Protein AF-Q4CUF3-F1 (afdb_monomer_lite)

Sequence (138 aa):
MILGVGDGTFAILFVTVIGIIVTLIGSYVQPRLALPIGLVCFLLPFLLYACILSAPHGRLLPPLPDTPYNRERRLPPDAVVVDHLLPVRIGVMILLFLAFFAAVGYHVLLVIWEPPYKAPRVRCLREQLKELHPTWYR

Secondary structure (DSSP, 8-state):
----HHHHHHHHHHHHHHH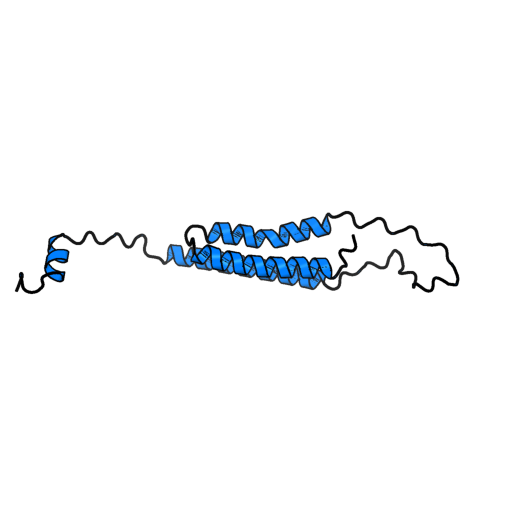HHHHHHHHHH-GGGHHHHHHHHHHHHHHHHHHHHHS-----PPPPP--TT--S----TT-----TTHHHHHHHHHHHHHHHHHHHHHHHHHHHHS-S--------HHHHHHHH-TTTT-

Structure (mmCIF, N/CA/C/O backbone):
data_AF-Q4CUF3-F1
#
_entry.id   AF-Q4CUF3-F1
#
loop_
_atom_site.group_PDB
_atom_site.id
_atom_site.type_symbol
_atom_site.label_atom_id
_atom_site.label_alt_id
_atom_site.label_comp_id
_atom_site.label_asym_id
_atom_site.label_entity_id
_atom_site.label_seq_id
_atom_site.pdbx_PDB_ins_code
_atom_site.Cartn_x
_atom_site.Cartn_y
_atom_site.Cartn_z
_atom_site.occupancy
_atom_site.B_iso_or_equiv
_atom_site.auth_seq_id
_atom_site.auth_comp_id
_atom_site.auth_asym_id
_atom_site.auth_atom_id
_atom_site.pdbx_PDB_model_num
ATOM 1 N N . MET A 1 1 ? 10.818 10.043 -20.743 1.00 31.95 1 MET A N 1
ATOM 2 C CA . MET A 1 1 ? 10.196 10.500 -19.485 1.00 31.95 1 MET A CA 1
ATOM 3 C C . MET A 1 1 ? 11.274 10.482 -18.426 1.00 31.95 1 MET A C 1
ATOM 5 O O . MET A 1 1 ? 11.743 9.411 -18.071 1.00 31.95 1 MET A O 1
ATOM 9 N N . ILE A 1 2 ? 11.748 11.663 -18.035 1.00 37.91 2 ILE A N 1
ATOM 10 C CA . ILE A 1 2 ? 12.725 1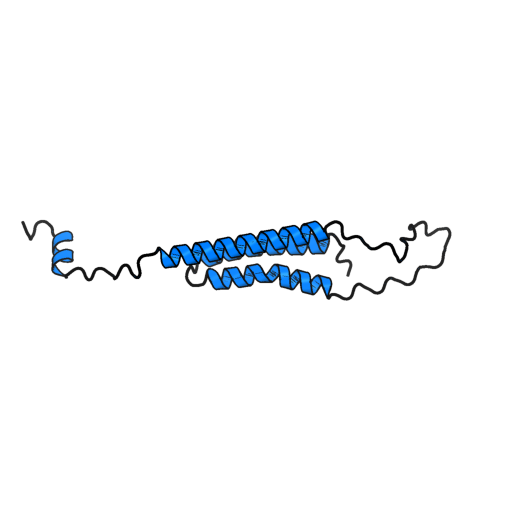1.836 -16.961 1.00 37.91 2 ILE A CA 1
ATOM 11 C C . ILE A 1 2 ? 11.937 11.634 -15.667 1.00 37.91 2 ILE A C 1
ATOM 13 O O . ILE A 1 2 ? 11.433 12.591 -15.105 1.00 37.91 2 ILE A O 1
ATOM 17 N N . LEU A 1 3 ? 11.723 10.386 -15.254 1.00 46.91 3 LEU A N 1
ATOM 18 C CA . LEU A 1 3 ? 11.499 10.125 -13.837 1.00 46.91 3 LEU A CA 1
ATOM 19 C C . LEU A 1 3 ? 12.901 10.163 -13.256 1.00 46.91 3 LEU A C 1
ATOM 21 O O . LEU A 1 3 ? 13.626 9.169 -13.293 1.00 46.91 3 LEU A O 1
ATOM 25 N N . GLY A 1 4 ? 13.335 11.368 -12.886 1.00 48.00 4 GLY A N 1
ATOM 26 C CA . GLY A 1 4 ? 14.646 11.560 -12.299 1.00 48.00 4 GLY A CA 1
ATOM 27 C C . GLY A 1 4 ? 14.769 10.641 -11.093 1.00 48.00 4 GLY A C 1
ATOM 28 O O . GLY A 1 4 ? 13.785 10.323 -10.428 1.00 48.00 4 GLY A O 1
ATOM 29 N N . VAL A 1 5 ? 15.985 10.215 -10.785 1.00 51.72 5 VAL A N 1
ATOM 30 C CA . VAL A 1 5 ? 16.276 9.354 -9.634 1.00 51.72 5 VAL A CA 1
ATOM 31 C C . VAL A 1 5 ? 15.673 9.910 -8.327 1.00 51.72 5 VAL A C 1
ATOM 33 O O . VAL A 1 5 ? 15.380 9.133 -7.431 1.00 51.72 5 VAL A O 1
ATOM 36 N N . GLY A 1 6 ? 15.380 11.216 -8.234 1.00 54.25 6 GLY A N 1
ATOM 37 C CA . GLY A 1 6 ? 14.608 11.835 -7.145 1.00 54.25 6 GLY A CA 1
ATOM 38 C C . GLY A 1 6 ? 13.072 11.705 -7.226 1.00 54.25 6 GLY A C 1
ATOM 39 O O . GLY A 1 6 ? 12.423 11.598 -6.181 1.00 54.25 6 GLY A O 1
ATOM 40 N N . ASP A 1 7 ? 12.478 11.638 -8.419 1.00 62.41 7 ASP A N 1
ATOM 41 C CA . ASP A 1 7 ? 11.020 11.590 -8.620 1.00 62.41 7 ASP A CA 1
ATOM 42 C C . ASP A 1 7 ? 10.417 10.260 -8.166 1.00 62.41 7 ASP A C 1
ATOM 44 O O . ASP A 1 7 ? 9.338 10.237 -7.579 1.00 62.41 7 ASP A O 1
ATOM 48 N N . GLY A 1 8 ? 11.128 9.144 -8.364 1.00 65.94 8 GLY A N 1
ATOM 49 C CA . GLY A 1 8 ? 10.669 7.833 -7.892 1.00 65.94 8 GLY A CA 1
ATOM 50 C C . GLY A 1 8 ? 10.541 7.776 -6.366 1.00 65.94 8 GLY A C 1
ATOM 51 O O . GLY A 1 8 ? 9.563 7.261 -5.834 1.00 65.94 8 GLY A O 1
ATOM 52 N N . THR A 1 9 ? 11.493 8.374 -5.642 1.00 67.50 9 THR A N 1
ATOM 53 C CA . THR A 1 9 ? 11.452 8.515 -4.173 1.00 67.50 9 THR A CA 1
ATOM 54 C C . THR A 1 9 ? 10.279 9.372 -3.742 1.00 67.50 9 THR A C 1
ATOM 56 O O . THR A 1 9 ? 9.563 8.992 -2.819 1.00 67.50 9 THR A O 1
ATOM 59 N N . PHE A 1 10 ? 10.082 10.508 -4.413 1.00 70.12 10 PHE A N 1
ATOM 60 C CA . PHE A 1 10 ? 8.966 11.397 -4.134 1.00 70.12 10 PHE A CA 1
ATOM 61 C C . PHE A 1 10 ? 7.631 10.681 -4.355 1.00 70.12 10 PHE A C 1
ATOM 63 O O . PHE A 1 10 ? 6.774 10.724 -3.480 1.00 70.12 10 PHE A O 1
ATOM 70 N N . ALA A 1 11 ? 7.487 9.941 -5.458 1.00 72.81 11 ALA A N 1
ATOM 71 C CA . ALA A 1 11 ? 6.287 9.170 -5.761 1.00 72.81 11 ALA A CA 1
ATOM 72 C C . ALA A 1 11 ? 5.999 8.103 -4.694 1.00 72.81 11 ALA A C 1
ATOM 74 O O . ALA A 1 11 ? 4.870 8.008 -4.219 1.00 72.81 11 ALA A O 1
ATOM 75 N N . ILE A 1 12 ? 7.013 7.339 -4.268 1.00 76.94 12 ILE A N 1
ATOM 76 C CA . ILE A 1 12 ? 6.856 6.319 -3.220 1.00 76.94 12 ILE A CA 1
ATOM 77 C C . ILE A 1 12 ? 6.445 6.976 -1.902 1.00 76.94 12 ILE A C 1
ATOM 79 O O . ILE A 1 12 ? 5.452 6.562 -1.312 1.00 76.94 12 ILE A O 1
ATOM 83 N N . LEU A 1 13 ? 7.151 8.021 -1.458 1.00 77.69 13 LEU A N 1
ATOM 84 C CA . LEU A 1 13 ? 6.831 8.724 -0.212 1.00 77.69 13 LEU A CA 1
ATOM 85 C C . LEU A 1 13 ? 5.426 9.335 -0.257 1.00 77.69 13 LEU A C 1
ATOM 87 O O . LEU A 1 13 ? 4.633 9.135 0.663 1.00 77.69 13 LEU A O 1
ATOM 91 N N . PHE A 1 14 ? 5.074 10.004 -1.351 1.00 77.00 14 PHE A N 1
ATOM 92 C CA . PHE A 1 14 ? 3.752 10.589 -1.546 1.00 77.00 14 PHE A CA 1
ATOM 93 C C . PHE A 1 14 ? 2.647 9.529 -1.472 1.00 77.00 14 PHE A C 1
ATOM 95 O O . PHE A 1 14 ? 1.651 9.707 -0.771 1.00 77.00 14 PHE A O 1
ATOM 102 N N . VAL A 1 15 ? 2.855 8.379 -2.115 1.00 80.06 15 VAL A N 1
ATOM 103 C CA . VAL A 1 15 ? 1.890 7.276 -2.096 1.00 80.06 15 VAL A CA 1
ATOM 104 C C . VAL A 1 15 ? 1.820 6.614 -0.727 1.00 80.06 15 VAL A C 1
ATOM 106 O O . VAL A 1 15 ? 0.725 6.269 -0.295 1.00 80.06 15 VAL A O 1
ATOM 109 N N . THR A 1 16 ? 2.937 6.480 -0.004 1.00 80.12 16 THR A N 1
ATOM 110 C CA . THR A 1 16 ? 2.902 5.972 1.377 1.00 80.12 16 THR A CA 1
ATOM 111 C C . THR A 1 16 ? 2.090 6.883 2.291 1.00 80.12 16 THR A C 1
ATOM 113 O O . THR A 1 16 ? 1.255 6.389 3.043 1.00 80.12 16 THR A O 1
ATOM 116 N N . VAL A 1 17 ? 2.259 8.207 2.190 1.00 81.44 17 VAL A N 1
ATOM 117 C CA . VAL A 1 17 ? 1.499 9.179 2.990 1.00 81.44 17 VAL A CA 1
ATOM 118 C C . VAL A 1 17 ? 0.009 9.103 2.664 1.00 81.44 17 VAL A C 1
ATOM 120 O O . VAL A 1 17 ? -0.813 9.002 3.574 1.00 81.44 17 VAL A O 1
ATOM 123 N N . ILE A 1 18 ? -0.352 9.086 1.377 1.00 80.62 18 ILE A N 1
ATOM 124 C CA . ILE A 1 18 ? -1.750 8.924 0.956 1.00 80.62 18 ILE A CA 1
ATOM 125 C C . ILE A 1 18 ? -2.309 7.585 1.441 1.00 80.62 18 ILE A C 1
ATOM 127 O O . ILE A 1 18 ? -3.421 7.545 1.959 1.00 80.62 18 ILE A O 1
ATOM 131 N N . GLY A 1 19 ? -1.537 6.503 1.328 1.00 84.00 19 GLY A N 1
ATOM 132 C CA . GLY A 1 19 ? -1.909 5.180 1.818 1.00 84.00 19 GLY A CA 1
ATOM 133 C C . GLY A 1 19 ? -2.236 5.205 3.308 1.00 84.00 19 GLY A C 1
ATOM 134 O O . GLY A 1 19 ? -3.308 4.755 3.696 1.00 84.00 19 GLY A O 1
ATOM 135 N N . ILE A 1 20 ? -1.382 5.813 4.134 1.00 82.38 20 ILE A N 1
ATOM 136 C CA . ILE A 1 20 ? -1.623 5.967 5.576 1.00 82.38 20 ILE A CA 1
ATOM 137 C C . ILE A 1 20 ? -2.930 6.732 5.830 1.00 82.38 20 ILE A C 1
ATOM 139 O O . ILE A 1 20 ? -3.779 6.253 6.581 1.00 82.38 20 ILE A O 1
ATOM 143 N N . ILE A 1 21 ? -3.145 7.869 5.163 1.00 84.31 21 ILE A N 1
ATOM 144 C CA . ILE A 1 21 ? -4.375 8.664 5.315 1.00 84.31 21 ILE A CA 1
ATOM 145 C C . ILE A 1 21 ? -5.615 7.841 4.931 1.00 84.31 21 ILE A C 1
ATOM 147 O O . ILE A 1 21 ? -6.592 7.811 5.678 1.00 84.31 21 ILE A O 1
ATOM 151 N N . VAL A 1 22 ? -5.570 7.130 3.802 1.00 80.69 22 VAL A N 1
ATOM 152 C CA . VAL A 1 22 ? -6.678 6.288 3.326 1.00 80.69 22 VAL A CA 1
ATOM 153 C C . VAL A 1 22 ? -6.944 5.129 4.281 1.00 80.69 22 VAL A C 1
ATOM 155 O O . VAL A 1 22 ? -8.103 4.849 4.570 1.00 80.69 22 VAL A O 1
ATOM 158 N N . THR A 1 23 ? -5.912 4.480 4.826 1.00 82.06 23 THR A N 1
ATOM 159 C CA . THR A 1 23 ? -6.101 3.417 5.828 1.00 82.06 23 THR A CA 1
ATOM 160 C C . THR A 1 23 ? -6.713 3.940 7.120 1.00 82.06 23 THR A C 1
ATOM 162 O O . THR A 1 23 ? -7.587 3.286 7.689 1.00 82.06 23 THR A O 1
ATOM 165 N N . LEU A 1 24 ? -6.324 5.137 7.565 1.00 81.94 24 LEU A N 1
ATOM 166 C CA . LEU A 1 24 ? -6.873 5.752 8.768 1.00 81.94 24 LEU A CA 1
ATOM 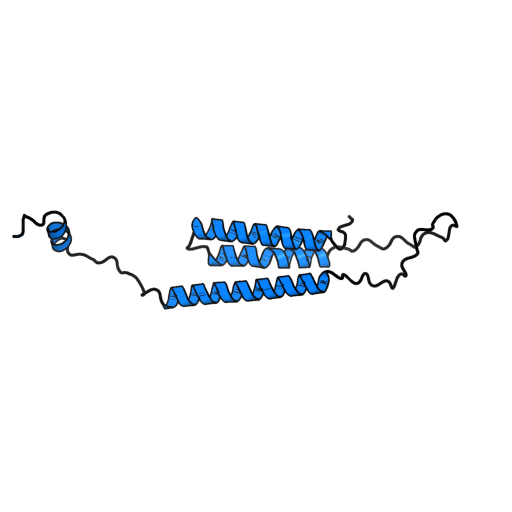167 C C . LEU A 1 24 ? -8.353 6.114 8.581 1.00 81.94 24 LEU A C 1
ATOM 169 O O . LEU A 1 24 ? -9.191 5.751 9.401 1.00 81.94 24 LEU A O 1
ATOM 173 N N . ILE A 1 25 ? -8.695 6.760 7.465 1.00 83.44 25 ILE A N 1
ATOM 174 C CA . ILE A 1 25 ? -10.088 7.084 7.130 1.00 83.44 25 ILE A CA 1
ATOM 175 C C . ILE A 1 25 ? -10.899 5.797 6.921 1.00 83.44 25 ILE A C 1
ATOM 177 O O . ILE A 1 25 ? -11.995 5.656 7.459 1.00 83.44 25 ILE A O 1
ATOM 181 N N . GLY A 1 26 ? -10.357 4.829 6.182 1.00 77.12 26 GLY A N 1
ATOM 182 C CA . GLY A 1 26 ? -1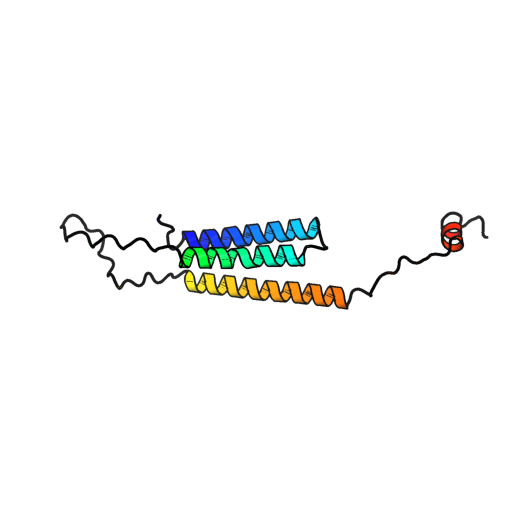1.015 3.557 5.889 1.00 77.12 26 GLY A CA 1
ATOM 183 C C . GLY A 1 26 ? -11.285 2.724 7.141 1.00 77.12 26 GLY A C 1
ATOM 184 O O . GLY A 1 26 ? -12.382 2.195 7.293 1.00 77.12 26 GLY A O 1
ATOM 185 N N . SER A 1 27 ? -10.330 2.658 8.071 1.00 79.81 27 SER A N 1
ATOM 186 C CA . SER A 1 27 ? -10.507 1.972 9.359 1.00 79.81 27 SER A CA 1
ATOM 187 C C . SER A 1 27 ? -11.520 2.668 10.270 1.00 79.81 27 SER A C 1
ATOM 189 O O . SER A 1 27 ? -12.272 1.979 10.959 1.00 79.81 27 SER A O 1
ATOM 191 N N . TYR A 1 28 ? -11.604 4.002 10.230 1.00 77.69 28 TYR A N 1
ATOM 192 C CA . TYR A 1 28 ? -12.628 4.759 10.953 1.00 77.69 28 TYR A CA 1
ATOM 193 C C . TYR A 1 28 ? -14.037 4.509 10.394 1.00 77.69 28 TYR A C 1
ATOM 195 O O . TYR A 1 28 ? -14.977 4.275 11.151 1.00 77.69 28 TYR A O 1
ATOM 203 N N . VAL A 1 29 ? -14.192 4.531 9.066 1.00 79.12 29 VAL A N 1
ATOM 204 C CA . VAL A 1 29 ? -15.500 4.370 8.408 1.00 79.12 29 VAL A CA 1
ATOM 205 C C . VAL A 1 29 ? -15.954 2.904 8.400 1.00 79.12 29 VAL A C 1
ATOM 207 O O . VAL A 1 29 ? -17.143 2.619 8.544 1.00 79.12 29 VAL A O 1
ATOM 210 N N . GLN A 1 30 ? -15.029 1.954 8.241 1.00 78.94 30 GLN A N 1
ATOM 211 C CA . GLN A 1 30 ? -15.311 0.521 8.132 1.00 78.94 30 GLN A CA 1
ATOM 212 C C . GLN A 1 30 ? -14.290 -0.314 8.926 1.00 78.94 30 GLN A C 1
ATOM 214 O O . GLN A 1 30 ? -13.399 -0.932 8.337 1.00 78.94 30 GLN A O 1
ATOM 219 N N . PRO A 1 31 ? -14.453 -0.453 10.257 1.00 75.44 31 PRO A N 1
ATOM 220 C CA . PRO A 1 31 ? -13.499 -1.192 11.090 1.00 75.44 31 PRO A CA 1
ATOM 221 C C . PRO A 1 31 ? -13.384 -2.672 10.695 1.00 75.44 31 PRO A C 1
ATOM 223 O O . PRO A 1 31 ? -12.311 -3.261 10.788 1.00 75.44 31 PRO A O 1
ATOM 226 N N . ARG A 1 32 ? -14.462 -3.274 10.169 1.00 78.56 32 ARG A N 1
ATOM 227 C CA . ARG A 1 32 ? -14.462 -4.668 9.681 1.00 78.56 32 ARG A CA 1
ATOM 228 C C . ARG A 1 32 ? -13.542 -4.890 8.478 1.00 78.56 32 ARG A C 1
ATOM 230 O O . ARG A 1 32 ? -13.054 -5.998 8.291 1.00 78.56 32 ARG A O 1
ATOM 237 N N . LEU A 1 33 ? -13.329 -3.857 7.663 1.00 74.62 33 LEU A N 1
ATOM 238 C CA . LEU A 1 33 ? -12.469 -3.904 6.480 1.00 74.62 33 LEU A CA 1
ATOM 239 C C . LEU A 1 33 ? -11.121 -3.211 6.722 1.00 74.62 33 LEU A C 1
ATOM 241 O O . LEU A 1 33 ? -10.338 -3.069 5.789 1.00 74.62 33 LEU A O 1
ATOM 245 N N . ALA A 1 34 ? -10.800 -2.838 7.965 1.00 76.38 34 ALA A N 1
ATOM 246 C CA . ALA A 1 34 ? -9.546 -2.164 8.290 1.00 76.38 34 ALA A CA 1
ATOM 247 C C . ALA A 1 34 ? -8.314 -2.980 7.861 1.00 76.38 34 ALA A C 1
ATOM 249 O O . ALA A 1 34 ? -7.399 -2.429 7.255 1.00 76.38 34 ALA A O 1
ATOM 250 N N . LEU A 1 35 ? -8.316 -4.298 8.102 1.00 77.81 35 LEU A N 1
ATOM 251 C CA . LEU A 1 35 ? -7.225 -5.194 7.699 1.00 77.81 35 LEU A CA 1
ATOM 252 C C . LEU A 1 35 ? -7.026 -5.270 6.173 1.00 77.81 35 LEU A C 1
ATOM 254 O O . LEU A 1 35 ? -5.907 -5.013 5.727 1.00 77.81 35 LEU A O 1
ATOM 258 N N . PRO A 1 36 ? -8.047 -5.588 5.346 1.00 79.19 36 PRO A N 1
ATOM 259 C CA . PRO A 1 36 ? -7.858 -5.632 3.897 1.00 79.19 36 PRO A CA 1
ATOM 260 C C . PRO A 1 36 ? -7.527 -4.257 3.302 1.00 79.19 36 PRO A C 1
ATOM 262 O O . PRO A 1 36 ? -6.665 -4.183 2.430 1.00 79.19 36 PRO A O 1
ATOM 265 N N . ILE A 1 37 ? -8.135 -3.167 3.794 1.00 76.94 37 ILE A N 1
ATOM 266 C CA . ILE A 1 37 ? -7.796 -1.798 3.364 1.00 76.94 37 ILE A CA 1
ATOM 267 C C . ILE A 1 37 ? -6.326 -1.496 3.694 1.00 76.94 37 ILE A C 1
ATOM 269 O O . ILE A 1 37 ? -5.577 -1.044 2.829 1.00 76.94 37 ILE A O 1
ATOM 273 N N . GLY A 1 38 ? -5.899 -1.815 4.920 1.00 78.50 38 GLY A N 1
ATOM 274 C CA . GLY A 1 38 ? -4.516 -1.705 5.381 1.00 78.50 38 GLY A CA 1
ATOM 275 C C . GLY A 1 38 ? -3.531 -2.439 4.478 1.00 78.50 38 GLY A C 1
ATOM 276 O O . GLY A 1 38 ? -2.540 -1.861 4.038 1.00 78.50 38 GLY A O 1
ATOM 277 N N . LEU A 1 39 ? -3.833 -3.697 4.154 1.00 82.19 39 LEU A N 1
ATOM 278 C CA . LEU A 1 39 ? -2.988 -4.552 3.323 1.00 82.19 39 LEU A CA 1
ATOM 279 C C . LEU A 1 39 ? -2.855 -4.024 1.888 1.00 82.19 39 LEU A C 1
ATOM 281 O O . LEU A 1 39 ? -1.750 -3.987 1.350 1.00 82.19 39 LEU A O 1
ATOM 285 N N . VAL A 1 40 ? -3.949 -3.569 1.272 1.00 80.19 40 VAL A N 1
ATOM 286 C CA . VAL A 1 40 ? -3.924 -3.007 -0.090 1.00 80.19 40 VAL A CA 1
ATOM 287 C C . VAL A 1 40 ? -3.083 -1.731 -0.139 1.00 80.19 40 VAL A C 1
ATOM 289 O O . VAL A 1 40 ? -2.198 -1.604 -0.987 1.00 80.19 40 VAL A O 1
ATOM 292 N N . CYS A 1 41 ? -3.313 -0.800 0.789 1.00 81.50 41 CYS A N 1
ATOM 293 C CA . CYS A 1 41 ? -2.546 0.443 0.861 1.00 81.50 41 CYS A CA 1
ATOM 294 C C . CYS A 1 41 ? -1.066 0.194 1.174 1.00 81.50 41 CYS A C 1
ATOM 296 O O . CYS A 1 41 ? -0.209 0.910 0.660 1.00 81.50 41 CYS A O 1
ATOM 298 N N . PHE A 1 42 ? -0.763 -0.832 1.971 1.00 79.88 42 PHE A N 1
ATOM 299 C CA . PHE A 1 42 ? 0.603 -1.245 2.268 1.00 79.88 42 PHE A CA 1
ATOM 300 C C . PHE A 1 42 ? 1.336 -1.803 1.040 1.00 79.88 42 PHE A C 1
ATOM 302 O O . PHE A 1 42 ? 2.507 -1.491 0.843 1.00 79.88 42 PHE A O 1
ATOM 309 N N . LEU A 1 43 ? 0.667 -2.592 0.191 1.00 82.00 43 LEU A N 1
ATOM 310 C CA . LEU A 1 43 ? 1.268 -3.162 -1.024 1.00 82.00 43 LEU A CA 1
ATOM 311 C C . LEU A 1 43 ? 1.474 -2.131 -2.143 1.00 82.00 43 LEU A C 1
ATOM 313 O O . LEU A 1 43 ? 2.366 -2.293 -2.977 1.00 82.00 43 LEU A O 1
ATOM 317 N N . LEU A 1 44 ? 0.679 -1.062 -2.161 1.00 79.62 44 LEU A N 1
ATOM 318 C CA . LEU A 1 44 ? 0.714 -0.022 -3.189 1.00 79.62 44 LEU A CA 1
ATOM 319 C C . LEU A 1 44 ? 2.111 0.597 -3.438 1.00 79.62 44 LEU A C 1
ATOM 321 O O . LEU A 1 44 ? 2.522 0.642 -4.600 1.00 79.62 44 LEU A O 1
ATOM 325 N N . PRO A 1 45 ? 2.890 1.033 -2.424 1.00 80.06 45 PRO A N 1
ATOM 326 C CA . PRO A 1 45 ? 4.243 1.550 -2.645 1.00 80.06 45 PRO A CA 1
ATOM 327 C C . PRO A 1 45 ? 5.209 0.505 -3.215 1.00 80.06 45 PRO A C 1
ATOM 329 O O . PRO A 1 45 ? 6.082 0.865 -4.001 1.00 80.06 45 PRO A O 1
ATOM 332 N N . PHE A 1 46 ? 5.050 -0.780 -2.877 1.00 81.56 46 PHE A N 1
ATOM 333 C CA . PHE A 1 46 ? 5.871 -1.856 -3.446 1.00 81.56 46 PHE A CA 1
ATOM 334 C C . PHE A 1 46 ? 5.550 -2.080 -4.919 1.00 81.56 46 PHE A C 1
ATOM 336 O O . PHE A 1 46 ? 6.466 -2.192 -5.731 1.00 81.56 46 PHE A O 1
ATOM 343 N N . LEU A 1 47 ? 4.263 -2.085 -5.272 1.00 78.62 47 LEU A N 1
ATOM 344 C CA . LEU A 1 47 ? 3.819 -2.186 -6.660 1.00 78.62 47 LEU A CA 1
ATOM 345 C C . LEU A 1 47 ? 4.335 -1.009 -7.489 1.00 78.62 47 LEU A C 1
ATOM 347 O O . LEU A 1 47 ? 4.892 -1.218 -8.561 1.00 78.62 47 LEU A O 1
ATOM 351 N N . LEU A 1 48 ? 4.224 0.220 -6.978 1.00 78.19 48 LEU A N 1
ATOM 352 C CA . LEU A 1 48 ? 4.764 1.393 -7.666 1.00 78.19 48 LEU A CA 1
ATOM 353 C C . LEU A 1 48 ? 6.281 1.336 -7.802 1.00 78.19 48 LEU A C 1
ATOM 355 O O . LEU A 1 48 ? 6.798 1.639 -8.874 1.00 78.19 48 LEU A O 1
ATOM 359 N N . TYR A 1 49 ? 6.996 0.920 -6.758 1.00 77.50 49 TYR A N 1
ATOM 360 C CA . TYR A 1 49 ? 8.444 0.766 -6.831 1.00 77.50 49 TYR A CA 1
ATOM 361 C C . TYR A 1 49 ? 8.860 -0.285 -7.869 1.00 77.50 49 TYR A C 1
ATOM 363 O O . TYR A 1 49 ? 9.752 -0.026 -8.675 1.00 77.50 49 TYR A O 1
ATOM 371 N N . ALA A 1 50 ? 8.173 -1.430 -7.916 1.00 76.12 50 ALA A N 1
ATOM 372 C CA . ALA A 1 50 ? 8.396 -2.457 -8.930 1.00 76.12 50 ALA A CA 1
ATOM 373 C C . ALA A 1 50 ? 8.106 -1.934 -10.347 1.00 76.12 50 ALA A C 1
ATOM 375 O O . ALA A 1 50 ? 8.911 -2.148 -11.251 1.00 76.12 50 ALA A O 1
ATOM 376 N N . CYS A 1 51 ? 7.012 -1.187 -10.534 1.00 76.12 51 CYS A N 1
ATOM 377 C CA . CYS A 1 51 ? 6.694 -0.540 -11.806 1.00 76.12 51 CYS A CA 1
ATOM 378 C C . CYS A 1 51 ? 7.796 0.437 -12.236 1.00 76.12 51 CYS A C 1
ATOM 380 O O . CYS A 1 51 ? 8.240 0.375 -13.381 1.00 76.12 51 CYS A O 1
ATOM 382 N N . ILE A 1 52 ? 8.274 1.292 -11.324 1.00 73.88 52 ILE A N 1
ATOM 383 C CA . ILE A 1 52 ? 9.358 2.252 -11.587 1.00 73.88 52 ILE A CA 1
ATOM 384 C C . ILE A 1 52 ? 10.643 1.521 -11.994 1.00 73.88 52 ILE A C 1
ATOM 386 O O . ILE A 1 52 ? 11.274 1.910 -12.971 1.00 73.88 52 ILE A O 1
ATOM 390 N N . LEU A 1 53 ? 11.006 0.442 -11.295 1.00 72.31 53 LEU A N 1
ATOM 391 C CA . LEU A 1 53 ? 12.179 -0.373 -11.630 1.00 72.31 53 LEU A CA 1
ATOM 392 C C . LEU A 1 53 ? 12.041 -1.090 -12.979 1.00 72.31 53 LEU A C 1
ATOM 394 O O . LEU A 1 53 ? 13.012 -1.188 -13.724 1.00 72.31 53 LEU A O 1
ATOM 398 N N . SER A 1 54 ? 10.847 -1.600 -13.291 1.00 73.44 54 SER A N 1
ATOM 399 C CA . SER A 1 54 ? 10.567 -2.307 -14.547 1.00 73.44 54 SER A CA 1
ATOM 400 C C . SER A 1 54 ? 10.430 -1.380 -15.755 1.00 73.44 54 SER A C 1
ATOM 402 O O . SER A 1 54 ? 10.447 -1.850 -16.895 1.00 73.44 54 SER A O 1
ATOM 404 N N . ALA A 1 55 ? 10.271 -0.072 -15.528 1.00 66.25 55 ALA A N 1
ATOM 405 C CA . ALA A 1 55 ? 10.125 0.884 -16.607 1.00 66.25 55 ALA A CA 1
ATOM 406 C C . ALA A 1 55 ? 11.379 0.846 -17.498 1.00 66.25 55 ALA A C 1
ATOM 408 O O . ALA A 1 55 ? 12.505 0.784 -16.987 1.00 66.25 55 ALA A O 1
ATOM 409 N N . PRO A 1 56 ? 11.218 0.887 -18.833 1.00 65.69 56 PRO A N 1
ATOM 410 C CA . PRO A 1 56 ? 12.354 0.957 -19.732 1.00 65.69 56 PRO A CA 1
ATOM 411 C C . PRO A 1 56 ? 13.123 2.236 -19.412 1.00 65.69 56 PRO A C 1
ATOM 413 O O . PRO A 1 56 ? 12.664 3.347 -19.687 1.00 65.69 56 PRO A O 1
ATOM 416 N N . HIS A 1 57 ? 14.298 2.071 -18.813 1.00 63.38 57 HIS A N 1
ATOM 417 C CA . HIS A 1 57 ? 15.255 3.149 -18.665 1.00 63.38 57 HIS A CA 1
ATOM 418 C C . HIS A 1 57 ? 15.584 3.553 -20.095 1.00 63.38 57 HIS A C 1
ATOM 420 O O . HIS A 1 57 ? 16.053 2.718 -20.874 1.00 63.38 57 HIS A O 1
ATOM 426 N N . GLY A 1 58 ? 15.183 4.767 -20.486 1.00 56.69 58 GLY A N 1
ATOM 427 C CA . GLY A 1 58 ? 15.319 5.223 -21.864 1.00 56.69 58 GLY A CA 1
ATOM 428 C C . GLY A 1 58 ? 16.716 4.879 -22.363 1.00 56.69 58 GLY A C 1
ATOM 429 O O . GLY A 1 58 ? 17.681 5.103 -21.631 1.00 56.69 58 GLY A O 1
ATOM 430 N N . ARG A 1 59 ? 16.811 4.272 -23.557 1.00 51.59 59 ARG A N 1
ATOM 431 C CA . ARG A 1 59 ? 18.105 3.994 -24.191 1.00 51.59 59 ARG A CA 1
ATOM 432 C C . ARG A 1 59 ? 18.946 5.252 -24.029 1.00 51.59 59 ARG A C 1
ATOM 434 O O . ARG A 1 59 ? 18.503 6.313 -24.472 1.00 51.59 59 ARG A O 1
ATOM 441 N N . LEU A 1 60 ? 20.087 5.126 -23.344 1.00 56.06 60 LEU A N 1
ATOM 442 C CA . LEU A 1 60 ? 21.081 6.189 -23.258 1.00 56.06 60 LEU A CA 1
ATOM 443 C C . LEU A 1 60 ? 21.208 6.747 -24.674 1.00 56.06 60 LEU A C 1
ATOM 445 O O . LEU A 1 60 ? 21.437 5.963 -25.604 1.00 56.06 60 LEU A O 1
ATOM 449 N N . LEU A 1 61 ? 20.940 8.047 -24.860 1.00 56.44 61 LEU A N 1
ATOM 450 C CA . LEU A 1 61 ? 21.175 8.654 -26.165 1.00 56.44 61 LEU A CA 1
ATOM 451 C C . LEU A 1 61 ? 22.601 8.255 -26.563 1.00 56.44 61 LEU A C 1
ATOM 453 O O . LEU A 1 61 ? 23.492 8.337 -25.709 1.00 56.44 61 LEU A O 1
ATOM 457 N N . PRO A 1 62 ? 22.820 7.766 -27.798 1.00 59.12 62 PRO A N 1
ATOM 458 C CA . PRO A 1 62 ? 24.166 7.447 -28.239 1.00 59.12 62 PRO A CA 1
ATOM 459 C C . PRO A 1 62 ? 25.049 8.667 -27.954 1.00 59.12 62 PRO A C 1
ATOM 461 O O . PRO A 1 62 ? 24.579 9.794 -28.154 1.00 59.12 62 PRO A O 1
ATOM 464 N N . PRO A 1 63 ? 26.266 8.461 -27.415 1.00 59.31 63 PRO A N 1
ATOM 465 C CA . PRO A 1 63 ? 27.109 9.561 -26.977 1.00 59.31 63 PRO A CA 1
ATOM 466 C C . PRO A 1 63 ? 27.215 10.562 -28.122 1.00 59.31 63 PRO A C 1
ATOM 468 O O . PRO A 1 63 ? 27.604 10.189 -29.232 1.00 59.31 63 PRO A O 1
ATOM 471 N N . LEU A 1 64 ? 26.806 11.812 -27.879 1.00 60.81 64 LEU A N 1
ATOM 472 C CA . LEU A 1 64 ? 26.986 12.854 -28.881 1.00 60.81 64 LEU A CA 1
ATOM 473 C C . LEU A 1 64 ? 28.484 12.908 -29.230 1.00 60.81 64 LEU A C 1
ATOM 475 O O . LEU A 1 64 ? 29.321 12.764 -28.329 1.00 60.81 64 LEU A O 1
ATOM 479 N N . PRO A 1 65 ? 28.837 13.081 -30.517 1.00 59.25 65 PRO A N 1
ATOM 480 C CA . PRO A 1 65 ? 30.230 13.191 -30.922 1.00 59.25 65 PRO A CA 1
ATOM 481 C C . PRO A 1 65 ? 30.912 14.313 -30.134 1.00 59.25 65 PRO A C 1
ATOM 483 O O . PRO A 1 65 ? 30.286 15.336 -29.838 1.00 59.25 65 PRO A O 1
ATOM 486 N N . ASP A 1 66 ? 32.188 14.109 -29.792 1.00 62.44 66 ASP A N 1
ATOM 487 C CA . ASP A 1 66 ? 32.998 15.116 -29.105 1.00 62.44 66 ASP A CA 1
ATOM 488 C C . ASP A 1 66 ? 32.994 16.404 -29.919 1.00 62.44 66 ASP A C 1
ATOM 490 O O . ASP A 1 66 ? 33.645 16.508 -30.957 1.00 62.44 66 ASP A O 1
ATOM 494 N N . THR A 1 67 ? 32.241 17.394 -29.456 1.00 61.84 67 THR A N 1
ATOM 495 C CA . THR A 1 67 ? 32.288 18.743 -30.004 1.00 61.84 67 THR A CA 1
ATOM 496 C C . THR A 1 67 ? 32.830 19.670 -28.921 1.00 61.84 67 THR A C 1
ATOM 498 O O . THR A 1 67 ? 32.449 19.540 -27.756 1.00 61.84 67 THR A O 1
ATOM 501 N N . PRO A 1 68 ? 33.713 20.626 -29.266 1.00 62.66 68 PRO A N 1
ATOM 502 C CA . PRO A 1 68 ? 34.365 21.503 -28.287 1.00 62.66 68 PRO A CA 1
ATOM 503 C C . PRO A 1 68 ? 33.375 22.396 -27.521 1.00 62.66 68 PRO A C 1
ATOM 505 O O . PRO A 1 68 ? 33.695 22.894 -26.443 1.00 62.66 68 PRO A O 1
ATOM 508 N N . TYR A 1 69 ? 32.171 22.586 -28.067 1.00 59.03 69 TYR A N 1
ATOM 509 C CA . TYR A 1 69 ? 31.088 23.344 -27.444 1.00 59.03 69 TYR A CA 1
ATOM 510 C C . TYR A 1 69 ? 30.287 22.528 -26.430 1.00 59.03 69 TYR A C 1
ATOM 512 O O . TYR A 1 69 ? 29.674 23.108 -25.536 1.00 59.03 69 TYR A O 1
ATOM 520 N N . ASN A 1 70 ? 30.313 21.197 -26.525 1.00 53.91 70 ASN A N 1
ATOM 521 C CA . ASN A 1 70 ? 29.562 20.338 -25.627 1.00 53.91 70 ASN A CA 1
ATOM 522 C C . ASN A 1 70 ? 30.413 20.011 -24.393 1.00 53.91 70 ASN A C 1
ATOM 524 O O . ASN A 1 70 ? 30.945 18.919 -24.223 1.00 53.91 70 ASN A O 1
ATOM 528 N N . ARG A 1 71 ? 30.570 21.015 -23.521 1.00 56.72 71 ARG A N 1
ATOM 529 C CA . ARG A 1 71 ? 31.160 20.873 -22.178 1.00 56.72 71 ARG A CA 1
ATOM 530 C C . ARG A 1 71 ? 30.249 20.131 -21.200 1.00 56.72 71 ARG A C 1
ATOM 532 O O . ARG A 1 71 ? 30.589 20.052 -20.018 1.00 56.72 71 ARG A O 1
ATOM 539 N N . GLU A 1 72 ? 29.112 19.609 -21.659 1.00 55.72 72 GLU A N 1
ATOM 540 C CA . GLU A 1 72 ? 28.311 18.661 -20.896 1.00 55.72 72 GLU A CA 1
ATOM 541 C C . GLU A 1 72 ? 29.197 17.457 -20.593 1.00 55.72 72 GLU A C 1
ATOM 543 O O . GLU A 1 72 ? 29.470 16.599 -21.429 1.00 55.72 72 GLU A O 1
ATOM 548 N N . ARG A 1 73 ? 29.765 17.506 -19.389 1.00 52.34 73 ARG A N 1
ATOM 549 C CA . ARG A 1 73 ? 30.708 16.560 -18.820 1.00 52.34 73 ARG A CA 1
ATOM 550 C C . ARG A 1 73 ? 30.239 15.159 -19.191 1.00 52.34 73 ARG A C 1
ATOM 552 O O . ARG A 1 73 ? 29.193 14.740 -18.703 1.00 52.34 73 ARG A O 1
ATOM 559 N N . ARG A 1 74 ? 30.996 14.461 -20.050 1.00 53.16 74 ARG A N 1
ATOM 560 C CA . ARG A 1 74 ? 30.811 13.029 -20.312 1.00 53.16 74 ARG A CA 1
ATOM 561 C C . ARG A 1 74 ? 30.707 12.339 -18.955 1.00 53.16 74 ARG A C 1
ATOM 563 O O . ARG A 1 74 ? 31.722 12.165 -18.280 1.00 53.16 74 ARG A O 1
ATOM 570 N N . LEU A 1 75 ? 29.493 12.006 -18.522 1.00 51.97 75 LEU A N 1
ATOM 571 C CA . LEU A 1 75 ? 29.342 11.021 -17.468 1.00 51.97 75 LEU A CA 1
ATOM 572 C C . LEU A 1 75 ? 29.861 9.726 -18.094 1.00 51.97 75 LEU A C 1
ATOM 574 O O . LEU A 1 75 ? 29.412 9.386 -19.194 1.00 51.97 75 LEU A O 1
ATOM 578 N N . PRO A 1 76 ? 30.847 9.047 -17.483 1.00 54.28 76 PRO A N 1
ATOM 579 C CA . PRO A 1 76 ? 31.281 7.765 -18.006 1.00 54.28 76 PRO A CA 1
ATOM 580 C C . PRO A 1 76 ? 30.050 6.858 -18.166 1.00 54.28 76 PRO A C 1
ATOM 582 O O . PRO A 1 76 ? 29.131 6.946 -17.354 1.00 54.28 76 PRO A O 1
ATOM 585 N N . PRO A 1 77 ? 29.986 6.003 -19.198 1.00 53.19 77 PRO A N 1
ATOM 586 C CA . PRO A 1 77 ? 28.889 5.042 -19.340 1.00 53.19 77 PRO A CA 1
ATOM 587 C C . PRO A 1 77 ? 28.805 4.095 -18.128 1.00 53.19 77 PRO A C 1
ATOM 589 O O . PRO A 1 77 ? 27.720 3.637 -17.785 1.00 53.19 77 PRO A O 1
ATOM 592 N N . ASP A 1 78 ? 29.934 3.906 -17.432 1.00 50.28 78 ASP A N 1
ATOM 593 C CA . ASP A 1 78 ? 30.055 3.203 -16.150 1.00 50.28 78 ASP A CA 1
ATOM 594 C C . ASP A 1 78 ? 29.888 4.121 -14.934 1.00 50.28 78 ASP A C 1
ATOM 596 O O . ASP A 1 78 ? 30.183 3.714 -13.808 1.00 50.28 78 ASP A O 1
ATOM 600 N N . ALA A 1 79 ? 29.424 5.363 -15.112 1.00 48.03 79 ALA A N 1
ATOM 601 C CA . ALA A 1 79 ? 28.786 6.086 -14.026 1.00 48.03 79 ALA A CA 1
ATOM 602 C C . ALA A 1 79 ? 27.523 5.298 -13.709 1.00 48.03 79 ALA A C 1
ATOM 604 O O . ALA A 1 79 ? 26.429 5.626 -14.165 1.00 48.03 79 ALA A O 1
ATOM 605 N N . VAL A 1 80 ? 27.704 4.224 -12.935 1.00 49.50 80 VAL A N 1
ATOM 606 C CA . VAL A 1 80 ? 26.680 3.645 -12.095 1.00 49.50 80 VAL A CA 1
ATOM 607 C C . VAL A 1 80 ? 26.018 4.867 -11.506 1.00 49.50 80 VAL A C 1
ATOM 609 O O . VAL A 1 80 ? 26.645 5.619 -10.757 1.00 49.50 80 VAL A O 1
ATOM 612 N N . VAL A 1 81 ? 24.805 5.157 -11.960 1.00 53.94 81 VAL A N 1
ATOM 613 C CA . VAL A 1 81 ? 23.975 6.161 -11.327 1.00 53.94 81 VAL A CA 1
ATOM 614 C C . VAL A 1 81 ? 23.700 5.526 -9.979 1.00 53.94 81 VAL A C 1
ATOM 616 O O . VAL A 1 81 ? 22.780 4.728 -9.835 1.00 53.94 81 VAL A O 1
ATOM 619 N N . VAL A 1 82 ? 24.627 5.729 -9.041 1.00 54.62 82 VAL A N 1
ATOM 620 C CA . VAL A 1 82 ? 24.523 5.216 -7.691 1.00 54.62 82 VAL A CA 1
ATOM 621 C C . VAL A 1 82 ? 23.344 5.988 -7.158 1.00 54.62 82 VAL A C 1
ATOM 623 O O . VAL A 1 82 ? 23.460 7.165 -6.825 1.00 54.62 82 VAL A O 1
ATOM 626 N N . ASP A 1 83 ? 22.180 5.356 -7.193 1.00 60.16 83 ASP A N 1
ATOM 627 C CA . ASP A 1 83 ? 20.973 5.907 -6.621 1.00 60.16 83 ASP A CA 1
ATOM 628 C C . ASP A 1 83 ? 21.236 6.014 -5.115 1.00 60.16 83 ASP A C 1
ATOM 630 O O . ASP A 1 83 ? 21.054 5.066 -4.354 1.00 60.16 83 ASP A O 1
ATOM 634 N N . HIS A 1 84 ? 21.762 7.162 -4.682 1.00 62.84 84 HIS A N 1
ATOM 635 C CA . HIS A 1 84 ? 22.098 7.428 -3.285 1.00 62.84 84 HIS A CA 1
ATOM 636 C C . HIS A 1 84 ? 20.856 7.344 -2.387 1.00 62.84 84 HIS A C 1
ATOM 638 O O . HIS A 1 84 ? 20.976 7.160 -1.177 1.00 62.84 84 HIS A O 1
ATOM 644 N N . LEU A 1 85 ? 19.661 7.437 -2.977 1.00 66.31 85 LEU A N 1
ATOM 645 C CA . LEU A 1 85 ? 18.382 7.316 -2.293 1.00 66.31 85 LEU A CA 1
ATOM 646 C C . LEU A 1 85 ? 17.869 5.869 -2.259 1.00 66.31 85 LEU A C 1
ATOM 648 O O . LEU A 1 85 ? 16.962 5.581 -1.484 1.00 66.31 85 LEU A O 1
ATOM 652 N N . LEU A 1 86 ? 18.441 4.937 -3.026 1.00 68.19 86 LEU A N 1
ATOM 653 C CA . LEU A 1 86 ? 18.093 3.514 -2.984 1.00 68.19 86 LEU A CA 1
ATOM 654 C C . LEU A 1 86 ? 18.227 2.886 -1.584 1.00 68.19 86 LEU A C 1
ATOM 656 O O . LEU A 1 86 ? 17.262 2.251 -1.156 1.00 68.19 86 LEU A O 1
ATOM 660 N N . PRO A 1 87 ? 19.321 3.077 -0.815 1.00 68.50 87 PRO A N 1
ATOM 661 C CA . PRO A 1 87 ? 19.385 2.559 0.553 1.00 68.50 87 PRO A CA 1
ATOM 662 C C . PRO A 1 87 ? 18.317 3.185 1.458 1.00 68.50 87 PRO A C 1
ATOM 664 O O . PRO A 1 87 ? 17.734 2.491 2.287 1.00 68.50 87 PRO A O 1
ATOM 667 N N . VAL A 1 88 ? 18.001 4.471 1.261 1.00 69.69 88 VAL A N 1
ATOM 668 C CA . VAL A 1 88 ? 16.926 5.155 1.995 1.00 69.69 88 VAL A CA 1
ATOM 669 C C . VAL A 1 88 ? 15.567 4.546 1.644 1.00 69.69 88 VAL A C 1
ATOM 671 O O . VAL A 1 88 ? 14.782 4.271 2.545 1.00 69.69 88 VAL A O 1
ATOM 674 N N . ARG A 1 89 ? 15.300 4.256 0.362 1.00 69.06 89 ARG A N 1
ATOM 675 C CA . ARG A 1 89 ? 14.073 3.573 -0.083 1.00 69.06 89 ARG A CA 1
ATOM 676 C C . ARG A 1 89 ? 13.936 2.204 0.558 1.00 69.06 89 ARG A C 1
ATOM 678 O O . ARG A 1 89 ? 12.888 1.917 1.122 1.00 69.06 89 ARG A O 1
ATOM 685 N N . ILE A 1 90 ? 14.989 1.390 0.512 1.00 73.75 90 ILE A N 1
ATOM 686 C CA . ILE A 1 90 ? 14.992 0.063 1.136 1.00 73.75 90 ILE A CA 1
ATOM 687 C C . ILE A 1 90 ? 14.734 0.195 2.641 1.00 73.75 90 ILE A C 1
ATOM 689 O O . ILE A 1 90 ? 13.881 -0.509 3.173 1.00 73.75 90 ILE A O 1
ATOM 693 N N . GLY A 1 91 ? 15.392 1.144 3.313 1.00 75.31 91 GLY A N 1
ATOM 694 C CA . GLY A 1 91 ? 15.165 1.428 4.731 1.00 75.31 91 GLY A CA 1
ATOM 695 C C . GLY A 1 91 ? 13.715 1.808 5.044 1.00 75.31 91 GLY A C 1
ATOM 696 O O . GLY A 1 91 ? 13.117 1.244 5.958 1.00 75.31 91 GLY A O 1
ATOM 697 N N . VAL A 1 92 ? 13.116 2.705 4.254 1.00 75.00 92 VAL A N 1
ATOM 698 C CA . VAL A 1 92 ? 11.708 3.114 4.401 1.00 75.00 92 VAL A CA 1
ATOM 699 C C . VAL A 1 92 ? 10.760 1.940 4.144 1.00 75.00 92 VAL A C 1
ATOM 701 O O . VAL A 1 92 ? 9.802 1.763 4.890 1.00 75.00 92 VAL A O 1
ATOM 704 N N . MET A 1 93 ? 11.032 1.104 3.138 1.00 76.25 93 MET A N 1
ATOM 705 C CA . MET A 1 93 ? 10.224 -0.086 2.851 1.00 76.25 93 MET A CA 1
ATOM 706 C C . MET A 1 93 ? 10.295 -1.119 3.978 1.00 76.25 93 MET A C 1
ATOM 708 O O . MET A 1 93 ? 9.263 -1.667 4.360 1.00 76.25 93 MET A O 1
ATOM 712 N N . ILE A 1 94 ? 11.482 -1.355 4.543 1.00 78.75 94 ILE A N 1
ATOM 713 C CA . ILE A 1 94 ? 11.665 -2.245 5.698 1.00 78.75 94 ILE A CA 1
ATOM 714 C C . ILE A 1 94 ? 10.922 -1.694 6.917 1.00 78.75 94 ILE A C 1
ATOM 716 O O . ILE A 1 94 ? 10.222 -2.445 7.593 1.00 78.75 94 ILE A O 1
ATOM 720 N N . LEU A 1 95 ? 11.030 -0.388 7.184 1.00 77.69 95 LEU A N 1
ATOM 721 C CA . LEU A 1 95 ? 10.325 0.261 8.289 1.00 77.69 95 LEU A CA 1
ATOM 722 C C . LEU A 1 95 ? 8.806 0.137 8.131 1.00 77.69 95 LEU A C 1
ATOM 724 O O . LEU A 1 95 ? 8.113 -0.201 9.089 1.00 77.69 95 LEU A O 1
ATOM 728 N N . LEU A 1 96 ? 8.296 0.365 6.919 1.00 78.50 96 LEU A N 1
ATOM 729 C CA . LEU A 1 96 ? 6.880 0.209 6.611 1.00 78.50 96 LEU A CA 1
ATOM 730 C C . LEU A 1 96 ? 6.440 -1.244 6.835 1.00 78.50 96 LEU A C 1
ATOM 732 O O . LEU A 1 96 ? 5.395 -1.479 7.436 1.00 78.50 96 LEU A O 1
ATOM 736 N N . PHE A 1 97 ? 7.234 -2.217 6.376 1.00 79.19 97 PHE A N 1
ATOM 737 C CA . PHE A 1 97 ? 6.961 -3.643 6.564 1.00 79.19 97 PHE A CA 1
ATOM 738 C C . PHE A 1 97 ? 6.895 -3.984 8.051 1.00 79.19 97 PHE A C 1
ATOM 740 O O . PHE A 1 97 ? 5.904 -4.546 8.507 1.00 79.19 97 PHE A O 1
ATOM 747 N N . LEU A 1 98 ? 7.877 -3.547 8.840 1.00 79.81 98 LEU A N 1
ATOM 748 C CA . LEU A 1 98 ? 7.884 -3.748 10.287 1.00 79.81 98 LEU A CA 1
ATOM 749 C C . LEU A 1 98 ? 6.652 -3.125 10.966 1.00 79.81 98 LEU A C 1
ATOM 751 O O . LEU A 1 98 ? 6.022 -3.771 11.804 1.00 79.81 98 LEU A O 1
ATOM 755 N N . ALA A 1 99 ? 6.275 -1.904 10.576 1.00 77.94 99 ALA A N 1
ATOM 756 C CA . ALA A 1 99 ? 5.084 -1.230 11.089 1.00 77.94 99 ALA A CA 1
ATOM 757 C C . ALA A 1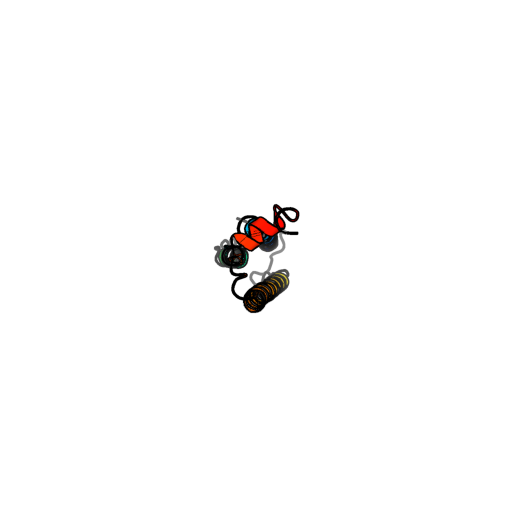 99 ? 3.794 -1.990 10.738 1.00 77.94 99 ALA A C 1
ATOM 759 O O . ALA A 1 99 ? 2.902 -2.108 11.577 1.00 77.94 99 ALA A O 1
ATOM 760 N N . PHE A 1 100 ? 3.711 -2.562 9.534 1.00 79.19 100 PHE 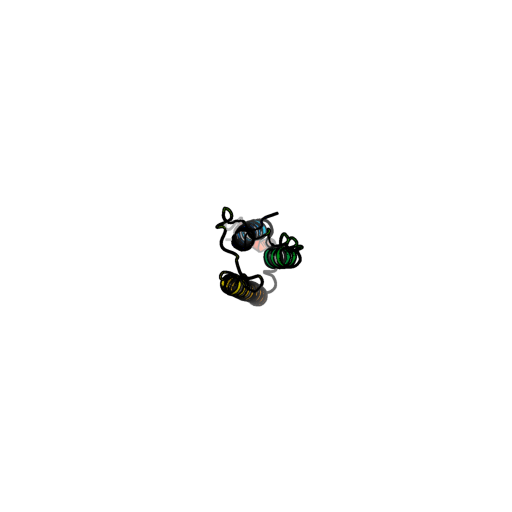A N 1
ATOM 761 C CA . PHE A 1 100 ? 2.590 -3.403 9.125 1.00 79.19 100 PHE A CA 1
ATOM 762 C C . PHE A 1 100 ? 2.488 -4.675 9.978 1.00 79.19 100 PHE A C 1
ATOM 764 O O . PHE A 1 100 ? 1.413 -4.962 10.502 1.00 79.19 100 PHE A O 1
ATOM 771 N N . PHE A 1 101 ? 3.589 -5.404 10.200 1.00 80.38 101 PHE A N 1
ATOM 772 C CA . PHE A 1 101 ? 3.571 -6.578 11.087 1.00 80.38 101 PHE A CA 1
ATOM 773 C C . PHE A 1 101 ? 3.210 -6.216 12.524 1.00 80.38 101 PHE A C 1
ATOM 775 O O . PHE A 1 101 ? 2.468 -6.959 13.164 1.00 80.38 101 PHE A O 1
ATOM 782 N N . ALA A 1 102 ? 3.674 -5.067 13.020 1.00 77.88 102 ALA A N 1
ATOM 783 C CA . ALA A 1 102 ? 3.286 -4.572 14.334 1.00 77.88 102 ALA A CA 1
ATOM 784 C C . ALA A 1 102 ? 1.779 -4.268 14.405 1.00 77.88 102 ALA A C 1
ATOM 786 O O . ALA A 1 102 ? 1.123 -4.673 15.363 1.00 77.88 102 ALA A O 1
ATOM 787 N N . ALA A 1 103 ? 1.208 -3.624 13.381 1.00 78.62 103 ALA A N 1
ATOM 788 C CA . ALA A 1 103 ? -0.222 -3.327 13.312 1.00 78.62 103 ALA A CA 1
ATOM 789 C C . ALA A 1 103 ? -1.078 -4.601 13.221 1.00 78.62 103 ALA A C 1
ATOM 791 O O . ALA A 1 103 ? -2.066 -4.734 13.942 1.00 78.62 103 ALA A O 1
ATOM 792 N N . VAL A 1 104 ? -0.681 -5.566 12.385 1.00 79.38 104 VAL A N 1
ATOM 793 C CA . VAL A 1 104 ? -1.347 -6.874 12.287 1.00 79.38 104 VAL A CA 1
ATOM 794 C C . VAL A 1 104 ? -1.250 -7.624 13.612 1.00 79.38 104 VAL A C 1
ATOM 796 O O . VAL A 1 104 ? -2.264 -8.108 14.107 1.00 79.38 104 VAL A O 1
ATOM 799 N N . GLY A 1 105 ? -0.064 -7.682 14.223 1.00 80.75 105 GLY A N 1
ATOM 800 C CA . GLY A 1 105 ? 0.143 -8.317 15.524 1.00 80.75 105 GLY A CA 1
ATOM 801 C C . GLY A 1 105 ? -0.709 -7.683 16.623 1.00 80.75 105 GLY A C 1
ATOM 802 O O . GLY A 1 105 ? -1.350 -8.399 17.387 1.00 80.75 105 GLY A O 1
ATOM 803 N N . TYR A 1 106 ? -0.790 -6.351 16.655 1.00 79.44 106 TYR A N 1
ATOM 804 C CA . TYR A 1 106 ? -1.655 -5.620 17.579 1.00 79.44 106 TYR A CA 1
ATOM 805 C C . TYR A 1 106 ? -3.136 -5.936 17.351 1.00 79.44 106 TYR A C 1
ATOM 807 O O . TYR A 1 106 ? -3.844 -6.231 18.308 1.00 79.44 106 TYR A O 1
ATOM 815 N N . HIS A 1 107 ? -3.606 -5.943 16.101 1.00 76.25 107 HIS A N 1
ATOM 816 C CA . HIS A 1 107 ? -4.988 -6.309 15.788 1.00 76.25 107 HIS A CA 1
ATOM 817 C C . HIS A 1 107 ? -5.314 -7.754 16.172 1.00 76.25 107 HIS A C 1
ATOM 819 O O . HIS A 1 107 ? -6.377 -8.004 16.729 1.00 76.25 107 HIS A O 1
ATOM 825 N N . VAL A 1 108 ? -4.409 -8.699 15.913 1.00 79.38 108 VAL A N 1
ATOM 826 C CA . VAL A 1 108 ? -4.580 -10.102 16.312 1.00 79.38 108 VAL A CA 1
ATOM 827 C C . VAL A 1 108 ? -4.630 -10.226 17.834 1.00 79.38 108 VAL A C 1
ATOM 829 O O . VAL A 1 108 ? -5.528 -10.883 18.350 1.00 79.38 108 VAL A O 1
ATOM 832 N N . LEU A 1 109 ? -3.732 -9.555 18.563 1.00 78.38 109 LEU A N 1
ATOM 833 C CA . LEU A 1 109 ? -3.776 -9.505 20.028 1.00 78.38 109 LEU A CA 1
ATOM 834 C C . LEU A 1 109 ? -5.087 -8.909 20.535 1.00 78.38 109 LEU A C 1
ATOM 836 O O . LEU A 1 109 ? -5.672 -9.444 21.469 1.00 78.38 109 LEU A O 1
ATOM 840 N N . LEU A 1 110 ? -5.564 -7.838 19.906 1.00 77.56 110 LEU A N 1
ATOM 841 C CA . LEU A 1 110 ? -6.806 -7.180 20.283 1.00 77.56 110 LEU A CA 1
ATOM 842 C C . LEU A 1 110 ? -8.007 -8.102 20.052 1.00 77.56 110 LEU A C 1
ATOM 844 O O . LEU A 1 110 ? -8.836 -8.218 20.938 1.00 77.56 110 LEU A O 1
ATOM 848 N N . VAL A 1 111 ? -8.054 -8.842 18.942 1.00 75.75 111 VAL A N 1
ATOM 849 C CA . VAL A 1 111 ? -9.098 -9.852 18.688 1.00 75.75 111 VAL A CA 1
ATOM 850 C C . VAL A 1 111 ? -9.012 -11.031 19.665 1.00 75.75 111 VAL A C 1
ATOM 852 O O . VAL A 1 111 ? -10.043 -11.553 20.074 1.00 75.75 111 VAL A O 1
ATOM 855 N N . ILE A 1 112 ? -7.805 -11.461 20.052 1.00 79.12 112 ILE A N 1
ATOM 856 C CA . ILE A 1 112 ? -7.609 -12.541 21.035 1.00 79.12 112 ILE A CA 1
ATOM 857 C C . ILE A 1 112 ? -8.015 -12.088 22.445 1.00 79.12 112 ILE A C 1
ATOM 859 O O . ILE A 1 112 ? -8.567 -12.877 23.211 1.00 79.12 112 ILE A O 1
ATOM 863 N N . TRP A 1 113 ? -7.708 -10.843 22.812 1.00 79.38 113 TRP A N 1
ATOM 864 C CA . TRP A 1 113 ? -8.022 -10.277 24.125 1.00 79.38 113 TRP A CA 1
ATOM 865 C C . TRP A 1 113 ? -9.444 -9.739 24.232 1.00 79.38 113 TRP A C 1
ATOM 867 O O . TRP A 1 113 ? -9.972 -9.660 25.343 1.00 79.38 113 TRP A O 1
ATOM 877 N N . GLU A 1 114 ? -10.075 -9.365 23.121 1.00 67.69 114 GLU A N 1
ATOM 878 C CA . GLU A 1 114 ? -11.490 -9.032 23.113 1.00 67.69 114 GLU A CA 1
ATOM 879 C C . GLU A 1 114 ? -12.274 -10.277 23.544 1.00 67.69 114 GLU A C 1
ATOM 881 O O . GLU A 1 114 ? -12.195 -11.319 22.889 1.00 67.69 114 GLU A O 1
ATOM 886 N N . PRO A 1 115 ? -13.022 -10.218 24.663 1.00 64.81 115 PRO A N 1
ATOM 887 C CA . PRO A 1 115 ? -13.772 -11.372 25.121 1.00 64.81 115 PRO A CA 1
ATOM 888 C C . PRO A 1 115 ? -14.734 -11.796 24.004 1.00 64.81 115 PRO A C 1
ATOM 890 O O . PRO A 1 115 ? -15.445 -10.934 23.470 1.00 64.81 115 PRO A O 1
ATOM 893 N N . PRO A 1 116 ? -14.762 -13.092 23.637 1.00 58.34 116 PRO A N 1
ATOM 894 C CA . PRO A 1 116 ? -15.542 -13.578 22.513 1.00 58.34 116 PRO A CA 1
ATOM 895 C C . PRO A 1 116 ? -17.000 -13.260 22.792 1.00 58.34 116 PRO A C 1
ATOM 897 O O . PRO A 1 116 ? -17.616 -13.867 23.660 1.00 58.34 116 PRO A O 1
ATOM 900 N N . TYR A 1 117 ? -17.520 -12.275 22.065 1.00 54.34 117 TYR A N 1
ATOM 901 C CA . TYR A 1 117 ? -18.848 -11.722 22.250 1.00 54.34 117 TYR A CA 1
ATOM 902 C C . TYR A 1 117 ? -19.071 -11.215 23.689 1.00 54.34 117 TYR A C 1
ATOM 904 O O . TYR A 1 117 ? -19.371 -11.964 24.619 1.00 54.34 117 TYR A O 1
ATOM 912 N N . LYS A 1 118 ? -19.177 -9.889 23.860 1.00 51.19 118 LYS A N 1
ATOM 913 C CA . LYS A 1 118 ? -20.295 -9.425 24.691 1.00 51.19 118 LYS A CA 1
ATOM 914 C C . LYS A 1 118 ? -21.537 -9.985 24.003 1.00 51.19 118 LYS A C 1
ATOM 916 O O . LYS A 1 118 ? -22.068 -9.346 23.098 1.00 51.19 118 LYS A O 1
ATOM 921 N N . ALA A 1 119 ? -21.962 -11.198 24.370 1.00 55.00 119 ALA A N 1
ATOM 922 C CA . ALA A 1 119 ? -23.305 -11.647 24.072 1.00 55.00 119 ALA A CA 1
ATOM 923 C C . ALA A 1 119 ? -24.191 -10.460 24.458 1.00 55.00 119 ALA A C 1
ATOM 925 O O . ALA A 1 119 ? -23.961 -9.897 25.544 1.00 55.00 119 ALA A O 1
ATOM 926 N N . PRO A 1 120 ? -25.112 -9.991 23.591 1.00 57.03 120 PRO A N 1
ATOM 927 C CA . PRO A 1 120 ? -26.104 -9.047 24.067 1.00 57.03 120 PRO A CA 1
ATOM 928 C C . PRO A 1 120 ? -26.640 -9.702 25.327 1.00 57.03 120 PRO A C 1
ATOM 930 O O . PRO A 1 120 ? -27.076 -10.853 25.265 1.00 57.03 120 PRO A O 1
ATOM 933 N N . ARG A 1 121 ? -26.450 -9.061 26.492 1.00 59.72 121 ARG A N 1
ATOM 934 C CA . ARG A 1 121 ? -27.021 -9.606 27.717 1.00 59.72 121 ARG A CA 1
ATOM 935 C C . ARG A 1 121 ? -28.478 -9.775 27.347 1.00 59.72 121 ARG A C 1
ATOM 937 O O . ARG A 1 121 ? -29.135 -8.772 27.060 1.00 59.72 121 ARG A O 1
ATOM 944 N N . VAL A 1 122 ? -28.944 -11.016 27.266 1.00 58.84 122 VAL A N 1
ATOM 945 C CA . VAL A 1 122 ? -30.365 -11.297 27.175 1.00 58.84 122 VAL A CA 1
ATOM 946 C C . VAL A 1 122 ? -30.855 -10.913 28.557 1.00 58.84 122 VAL A C 1
ATOM 948 O O . VAL A 1 122 ? -30.930 -11.734 29.462 1.00 58.84 122 VAL A O 1
ATOM 951 N N . ARG A 1 123 ? -30.997 -9.605 28.778 1.00 63.62 123 ARG A N 1
ATOM 952 C CA . ARG A 1 123 ? -31.554 -9.079 30.004 1.00 63.62 123 ARG A CA 1
ATOM 953 C C . ARG A 1 123 ? -32.969 -9.596 29.975 1.00 63.62 123 ARG A C 1
ATOM 955 O O . ARG A 1 123 ? -33.700 -9.340 29.017 1.00 63.62 123 ARG A O 1
ATOM 962 N N . CYS A 1 124 ? -33.328 -10.374 30.983 1.00 74.44 124 CYS A N 1
ATOM 963 C CA . CYS A 1 124 ? -34.708 -10.778 31.146 1.00 74.44 124 CYS A CA 1
ATOM 964 C C . CYS A 1 124 ? -35.567 -9.510 31.082 1.00 74.44 124 CYS A C 1
ATOM 966 O O . CYS A 1 124 ? -35.203 -8.490 31.671 1.00 74.44 124 CYS A O 1
ATOM 968 N N . LEU A 1 125 ? -36.706 -9.565 30.390 1.00 76.81 125 LEU A N 1
ATOM 969 C CA . LEU A 1 125 ? -37.622 -8.427 30.226 1.00 76.81 125 LEU A CA 1
ATOM 970 C C . LEU A 1 125 ? -37.926 -7.736 31.575 1.00 76.81 125 LEU A C 1
ATOM 972 O O . LEU A 1 125 ? -38.063 -6.521 31.659 1.00 76.81 125 LEU A O 1
ATOM 976 N N . ARG A 1 126 ? -37.923 -8.525 32.659 1.00 76.56 126 ARG A N 1
ATOM 977 C CA . ARG A 1 126 ? -38.043 -8.087 34.054 1.00 76.56 126 ARG A CA 1
ATOM 978 C C . ARG A 1 126 ? -36.929 -7.145 34.530 1.00 76.56 126 ARG A C 1
ATOM 980 O O . ARG A 1 126 ? -37.228 -6.184 35.228 1.00 76.56 126 ARG A O 1
ATOM 987 N N . GLU A 1 127 ? -35.667 -7.411 34.199 1.00 77.62 127 GLU A N 1
ATOM 988 C CA . GLU A 1 127 ? -34.539 -6.540 34.566 1.00 77.62 127 GLU A CA 1
ATOM 989 C C . GLU A 1 127 ? -34.612 -5.210 33.815 1.00 77.62 127 GLU A C 1
ATOM 991 O O . GLU A 1 127 ? -34.432 -4.159 34.424 1.00 77.62 127 GLU A O 1
ATOM 996 N N . GLN A 1 128 ? -34.965 -5.246 32.524 1.00 78.19 128 GLN A N 1
ATOM 997 C CA . GLN A 1 128 ? -35.206 -4.032 31.737 1.00 78.19 128 GLN A CA 1
ATOM 998 C C . GLN A 1 128 ? -36.347 -3.198 32.334 1.00 78.19 128 GLN A C 1
ATOM 1000 O O . GLN A 1 128 ? -36.184 -1.998 32.538 1.00 78.19 128 GLN A O 1
ATOM 1005 N N . LEU A 1 129 ? -37.471 -3.832 32.687 1.00 79.56 129 LEU A N 1
ATOM 1006 C CA . LEU A 1 129 ? -38.601 -3.153 33.328 1.00 79.56 129 LEU A CA 1
ATOM 1007 C C . LEU A 1 129 ? -38.245 -2.572 34.701 1.00 79.56 129 LEU A C 1
ATOM 1009 O O . LEU A 1 129 ? -38.709 -1.486 35.034 1.00 79.56 129 LEU A O 1
ATOM 1013 N N . LYS A 1 130 ? -37.427 -3.267 35.498 1.00 80.69 130 LYS A N 1
ATOM 1014 C CA . LYS A 1 130 ? -37.022 -2.799 36.830 1.00 80.69 130 LYS A CA 1
ATOM 1015 C C . LYS A 1 130 ? -36.067 -1.601 36.770 1.00 80.69 130 LYS A C 1
ATOM 1017 O O . LYS A 1 130 ? -36.140 -0.745 37.644 1.00 80.69 130 LYS A O 1
ATOM 1022 N N . GLU A 1 131 ? -35.205 -1.512 35.756 1.00 78.31 131 GLU A N 1
ATOM 1023 C CA . GLU A 1 131 ? -34.365 -0.326 35.518 1.00 78.31 131 GLU A CA 1
ATOM 1024 C C . GLU A 1 131 ? -35.165 0.863 34.965 1.00 78.31 131 GLU A C 1
ATOM 1026 O O . GLU A 1 131 ? -34.947 1.992 35.399 1.00 78.31 131 GLU A O 1
ATOM 1031 N N . LEU A 1 132 ? -36.102 0.623 34.037 1.00 82.81 132 LEU A N 1
ATOM 1032 C CA . LEU A 1 132 ? -36.990 1.662 33.491 1.00 82.81 132 LEU A CA 1
ATOM 1033 C C . LEU A 1 132 ? -37.964 2.209 34.543 1.00 82.81 132 LEU A C 1
ATOM 1035 O O . LEU A 1 132 ? -38.276 3.399 34.547 1.00 82.81 132 LEU A O 1
ATOM 1039 N N . HIS A 1 133 ? -38.428 1.347 35.449 1.00 80.44 133 HIS A N 1
ATOM 1040 C CA . HIS A 1 133 ? -39.408 1.686 36.477 1.00 80.44 133 HIS A CA 1
ATOM 1041 C C . HIS A 1 133 ? -38.952 1.195 37.863 1.00 80.44 133 HIS A C 1
ATOM 1043 O O . HIS A 1 133 ? -39.549 0.273 38.429 1.00 80.44 133 HIS A O 1
ATOM 1049 N N . PRO A 1 134 ? -37.921 1.824 38.465 1.00 76.94 134 PRO A N 1
ATOM 1050 C CA . PRO A 1 134 ? -37.382 1.404 39.762 1.00 76.94 134 PRO A CA 1
ATOM 1051 C C . PRO A 1 134 ? -38.386 1.561 40.912 1.00 76.94 134 PRO A C 1
ATOM 1053 O O . PRO A 1 134 ? -38.214 0.953 41.967 1.00 76.94 134 PRO A O 1
ATOM 1056 N N . THR A 1 135 ? -39.433 2.369 40.725 1.00 84.44 135 THR A N 1
ATOM 1057 C CA . THR A 1 135 ? -40.493 2.621 41.710 1.00 84.44 135 THR A CA 1
ATOM 1058 C C . THR A 1 135 ? -41.593 1.562 41.718 1.00 84.44 135 THR A C 1
ATOM 1060 O O . THR A 1 135 ? -42.271 1.441 42.728 1.00 84.44 135 THR A O 1
ATOM 1063 N N . TRP A 1 136 ? -41.779 0.783 40.646 1.00 79.69 136 TRP A N 1
ATOM 1064 C CA . TRP A 1 136 ? -42.853 -0.223 40.562 1.00 79.69 136 TRP A CA 1
ATOM 1065 C C . TRP A 1 136 ? -42.532 -1.533 41.294 1.00 79.69 136 TRP A C 1
ATOM 1067 O O . TRP A 1 136 ? -43.415 -2.362 41.486 1.00 79.69 136 TRP A O 1
ATOM 1077 N N . TYR A 1 137 ? -41.268 -1.729 41.675 1.00 65.25 137 TYR A N 1
ATOM 1078 C CA . TYR A 1 137 ? -40.769 -2.951 42.314 1.00 65.25 137 TYR A CA 1
ATOM 1079 C C . TYR A 1 137 ? -40.079 -2.694 43.666 1.00 65.25 137 TYR A C 1
ATOM 1081 O O . TYR A 1 137 ? -39.274 -3.525 44.097 1.00 65.25 137 TYR A O 1
ATOM 1089 N N . ARG A 1 138 ? -40.342 -1.545 44.301 1.00 63.97 138 ARG A N 1
ATOM 1090 C CA . ARG A 1 138 ? -40.136 -1.379 45.749 1.00 63.97 138 ARG A CA 1
ATOM 1091 C C . ARG A 1 138 ? -41.381 -1.864 46.471 1.00 63.97 138 ARG A C 1
ATOM 1093 O O . ARG A 1 138 ? -41.197 -2.522 47.512 1.00 63.97 138 ARG A O 1
#

Foldseek 3Di:
DCCDLVNLVVVLVVLLVVLVVQLVVCCVVPVVCSLVSNVVSLCVSVVSNVVVVPPPPPDDDDPDPDDVPCPVPPPDPPVPVPSPCVVVVVVVNVVSVVVSVVVVVVVVVCVVPPDPDPPPPPQPVVNVCCVVCVPVPD

Radius of gyration: 28.33 Å; chains: 1; bounding box: 77×37×77 Å

Organism: Trypanosoma cruzi (strain CL Brener) (NCBI:txid353153)

pLDDT: mean 70.13, std 11.41, range [31.95, 84.44]